Protein AF-A0A7S0J8R4-F1 (afdb_monomer_lite)

Organism: NCBI:txid127549

Structure (mmCIF, N/CA/C/O backbone):
data_AF-A0A7S0J8R4-F1
#
_entry.id   AF-A0A7S0J8R4-F1
#
loop_
_atom_site.group_PDB
_atom_site.id
_atom_site.type_symbol
_atom_site.label_atom_id
_atom_site.label_alt_id
_atom_site.label_comp_id
_atom_site.label_asym_id
_atom_site.label_entity_id
_atom_site.label_seq_id
_atom_site.pdbx_PDB_ins_code
_atom_site.Cartn_x
_atom_site.Cartn_y
_atom_site.Cartn_z
_atom_site.occupancy
_atom_site.B_iso_or_equiv
_atom_site.auth_seq_id
_atom_site.auth_comp_id
_atom_site.auth_asym_id
_atom_site.auth_atom_id
_atom_site.pdbx_PDB_model_num
ATOM 1 N N . MET A 1 1 ? -10.985 -15.097 18.153 1.00 49.97 1 MET A N 1
ATOM 2 C CA . MET A 1 1 ? -9.803 -14.900 19.026 1.00 49.97 1 MET A CA 1
ATOM 3 C C . MET A 1 1 ? -9.853 -13.504 19.632 1.00 49.97 1 MET A C 1
ATOM 5 O O . MET A 1 1 ? -9.985 -12.544 18.881 1.00 49.97 1 MET A O 1
ATOM 9 N N . LYS A 1 2 ? -9.754 -13.370 20.963 1.00 67.25 2 LYS A N 1
ATOM 10 C CA . LYS A 1 2 ? -9.482 -12.070 21.604 1.00 67.25 2 LYS A CA 1
ATOM 11 C C . LYS A 1 2 ? -8.027 -11.718 21.296 1.00 67.25 2 LYS A C 1
ATOM 13 O O . LYS A 1 2 ? -7.130 -12.328 21.859 1.00 67.25 2 LYS A O 1
ATOM 18 N N . GLY A 1 3 ? -7.797 -10.810 20.355 1.00 80.38 3 GLY A N 1
ATOM 19 C CA . GLY A 1 3 ? -6.459 -10.256 20.135 1.00 80.38 3 GLY A CA 1
ATOM 20 C C . GLY A 1 3 ? -6.367 -8.842 20.700 1.00 80.38 3 GLY A C 1
ATOM 21 O O . GLY A 1 3 ? -7.370 -8.290 21.150 1.00 80.38 3 GLY A O 1
ATOM 22 N N . TRP A 1 4 ? -5.187 -8.243 20.609 1.00 88.25 4 TRP A N 1
ATOM 23 C CA . TRP A 1 4 ? -4.953 -6.869 21.044 1.00 88.25 4 TRP A CA 1
ATOM 24 C C . TRP A 1 4 ? -5.761 -5.875 20.192 1.00 88.25 4 TRP A C 1
ATOM 26 O O . TRP A 1 4 ? -5.735 -6.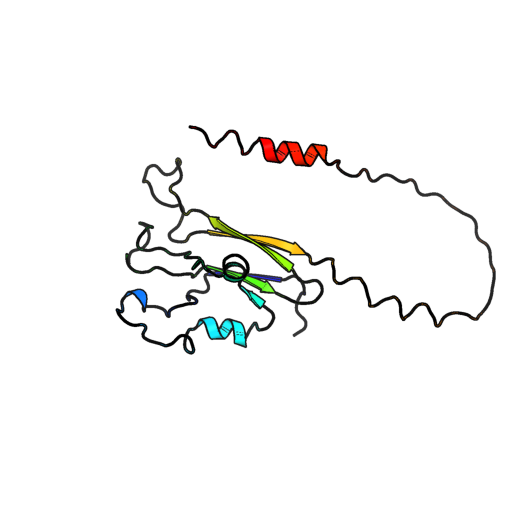001 18.964 1.00 88.25 4 TRP A O 1
ATOM 36 N N . PRO A 1 5 ? -6.483 -4.915 20.804 1.00 86.94 5 PRO A N 1
ATOM 37 C CA . PRO A 1 5 ? -7.265 -3.918 20.064 1.00 86.94 5 PRO A CA 1
ATOM 38 C C . PRO A 1 5 ? -6.365 -2.967 19.267 1.00 86.94 5 PRO A C 1
ATOM 40 O O . PRO A 1 5 ? -6.750 -2.482 18.212 1.00 86.94 5 PRO A O 1
ATOM 43 N N . ARG A 1 6 ? -5.136 -2.752 19.745 1.00 93.62 6 ARG A N 1
ATOM 44 C CA . ARG A 1 6 ? -4.113 -1.929 19.100 1.00 93.62 6 ARG A CA 1
ATOM 45 C C . ARG A 1 6 ? -3.051 -2.855 18.540 1.00 93.62 6 ARG A C 1
ATOM 47 O O . ARG A 1 6 ? -2.192 -3.330 19.278 1.00 93.62 6 ARG A O 1
ATOM 54 N N . ALA A 1 7 ? -3.173 -3.169 17.260 1.00 95.25 7 ALA A N 1
ATOM 55 C CA . ALA A 1 7 ? -2.256 -4.060 16.579 1.00 95.25 7 ALA A CA 1
ATOM 56 C C . ALA A 1 7 ? -2.005 -3.572 15.155 1.00 95.25 7 ALA A C 1
ATOM 58 O O . ALA A 1 7 ? -2.908 -3.061 14.487 1.00 95.25 7 ALA A O 1
ATOM 59 N N . LEU A 1 8 ? -0.765 -3.764 14.721 1.00 96.81 8 LEU A N 1
ATOM 60 C CA . LEU A 1 8 ? -0.296 -3.530 13.366 1.00 96.81 8 LEU A CA 1
ATOM 61 C C . LEU A 1 8 ? 0.304 -4.836 12.851 1.00 96.81 8 LEU A C 1
ATOM 63 O O . LEU A 1 8 ? 0.916 -5.586 13.613 1.00 96.81 8 LEU A O 1
ATOM 67 N N . LEU A 1 9 ? 0.123 -5.097 11.565 1.00 97.50 9 LEU A N 1
ATOM 68 C CA . LEU A 1 9 ? 0.776 -6.177 10.845 1.00 97.50 9 LEU A CA 1
ATOM 69 C C . LEU A 1 9 ? 1.431 -5.538 9.630 1.00 97.50 9 LEU A C 1
ATOM 71 O O . LEU A 1 9 ? 0.741 -4.975 8.785 1.00 97.50 9 LEU A O 1
ATOM 75 N N . CYS A 1 10 ? 2.752 -5.595 9.556 1.00 97.81 10 CYS A N 1
ATOM 76 C CA . CYS A 1 10 ? 3.502 -4.956 8.490 1.00 97.81 10 CYS A CA 1
ATOM 77 C C . CYS A 1 10 ? 4.641 -5.839 7.994 1.00 97.81 10 CYS A C 1
ATOM 79 O O . CYS A 1 10 ? 5.148 -6.690 8.725 1.00 97.81 10 CYS A O 1
ATOM 81 N N . GLY A 1 11 ? 5.023 -5.624 6.740 1.00 97.69 11 GLY A N 1
ATOM 82 C CA . GLY A 1 11 ? 6.108 -6.341 6.085 1.00 97.69 11 GLY A CA 1
ATOM 83 C C . GLY A 1 11 ? 5.825 -6.553 4.607 1.00 97.69 11 GLY A C 1
ATOM 84 O O . GLY A 1 11 ? 4.891 -5.969 4.057 1.00 97.69 11 GLY A O 1
ATOM 85 N N . ASP A 1 12 ? 6.630 -7.416 4.004 1.00 97.56 12 ASP A N 1
ATOM 86 C CA . ASP A 1 12 ? 6.485 -7.872 2.630 1.00 97.56 12 ASP A CA 1
ATOM 87 C C . ASP A 1 12 ? 5.529 -9.075 2.568 1.00 97.56 12 ASP A C 1
ATOM 89 O O . ASP A 1 12 ? 5.813 -10.161 3.079 1.00 97.56 12 ASP A O 1
ATOM 93 N N . PHE A 1 13 ? 4.375 -8.875 1.936 1.00 95.38 13 PHE A N 1
ATOM 94 C CA . PHE A 1 13 ? 3.353 -9.903 1.755 1.00 95.38 13 PHE A CA 1
ATOM 95 C C . PHE A 1 13 ? 3.583 -10.732 0.485 1.00 95.38 13 PHE A C 1
ATOM 97 O O . PHE A 1 13 ? 2.939 -11.764 0.319 1.00 95.38 13 PHE A O 1
ATOM 104 N N . ASN A 1 14 ? 4.492 -10.311 -0.402 1.00 94.69 14 ASN A N 1
ATOM 105 C CA . ASN A 1 14 ? 4.826 -10.947 -1.679 1.00 94.69 14 ASN A CA 1
ATOM 106 C C . ASN A 1 14 ? 3.659 -11.070 -2.681 1.00 94.69 14 ASN A C 1
ATOM 108 O O . ASN A 1 14 ? 3.768 -11.779 -3.680 1.00 94.69 14 ASN A O 1
ATOM 112 N N . PHE A 1 15 ? 2.555 -10.342 -2.470 1.00 92.25 15 PHE A N 1
ATOM 113 C CA . PHE A 1 15 ? 1.449 -10.255 -3.427 1.00 92.25 15 PHE A CA 1
ATOM 114 C C . PHE A 1 15 ? 0.882 -8.838 -3.562 1.00 92.25 15 PHE A C 1
ATOM 116 O O . PHE A 1 15 ? 0.770 -8.079 -2.596 1.00 92.25 15 PHE A O 1
ATOM 123 N N . ASP A 1 16 ? 0.472 -8.498 -4.783 1.00 91.44 16 ASP A N 1
ATOM 124 C CA . ASP A 1 16 ? -0.116 -7.207 -5.149 1.00 91.44 16 ASP A CA 1
ATOM 125 C C . ASP A 1 16 ? -1.650 -7.244 -5.014 1.00 91.44 16 ASP A C 1
ATOM 127 O O . ASP A 1 16 ? -2.285 -8.298 -4.931 1.00 91.44 16 ASP A O 1
ATOM 131 N N . ASP A 1 17 ? -2.271 -6.074 -4.887 1.00 86.94 17 ASP A N 1
ATOM 132 C CA . ASP A 1 17 ? -3.716 -5.945 -4.709 1.00 86.94 17 ASP A CA 1
ATOM 133 C C . ASP A 1 17 ? -4.518 -5.925 -6.008 1.00 86.94 17 ASP A C 1
ATOM 135 O O . ASP A 1 17 ? -5.741 -6.058 -5.965 1.00 86.94 17 ASP A O 1
ATOM 139 N N . ARG A 1 18 ? -3.839 -5.787 -7.145 1.00 87.00 18 ARG A N 1
ATOM 140 C CA . ARG A 1 18 ? -4.416 -5.661 -8.484 1.00 87.00 18 ARG A CA 1
ATOM 141 C C . ARG A 1 18 ? -3.969 -6.769 -9.434 1.00 87.00 18 ARG A C 1
ATOM 143 O O . ARG A 1 18 ? -4.575 -6.906 -10.494 1.00 87.00 18 ARG A O 1
ATOM 150 N N . LYS A 1 19 ? -2.936 -7.547 -9.096 1.00 88.88 19 LYS A N 1
ATOM 151 C CA . LYS A 1 19 ? -2.417 -8.635 -9.943 1.00 88.88 19 LYS A CA 1
ATOM 152 C C . LYS A 1 19 ? -1.720 -9.740 -9.152 1.00 88.88 19 LYS A C 1
ATOM 154 O O . LYS A 1 19 ? -1.274 -9.522 -8.031 1.00 88.88 19 LYS A O 1
ATOM 159 N N . THR A 1 20 ? -1.627 -10.924 -9.752 1.00 89.31 20 THR A N 1
ATOM 160 C CA . THR A 1 20 ? -0.905 -12.067 -9.176 1.00 89.31 20 THR A CA 1
ATOM 161 C C . THR A 1 20 ? 0.563 -12.078 -9.581 1.00 89.31 20 THR A C 1
ATOM 163 O O . THR A 1 20 ? 0.979 -11.392 -10.522 1.00 89.31 20 THR A O 1
ATOM 166 N N . TRP A 1 21 ? 1.367 -12.868 -8.872 1.00 88.06 21 TRP A N 1
ATOM 167 C CA . TRP A 1 21 ? 2.771 -13.048 -9.214 1.00 88.06 21 TRP A CA 1
ATOM 168 C C . TRP A 1 21 ? 2.953 -13.495 -10.679 1.00 88.06 21 TRP A C 1
ATOM 170 O O . TRP A 1 21 ? 2.282 -14.402 -11.177 1.00 88.06 21 TRP A O 1
ATOM 180 N N . GLY A 1 22 ? 3.864 -12.833 -11.392 1.00 89.69 22 GLY A N 1
ATOM 181 C CA . GLY A 1 22 ? 4.170 -13.062 -12.803 1.00 89.69 22 GLY A CA 1
ATOM 182 C C . GLY A 1 22 ? 3.237 -12.369 -13.806 1.00 89.69 22 GLY A C 1
ATOM 183 O O . GLY A 1 22 ? 3.560 -12.345 -14.998 1.00 89.69 22 GLY A O 1
ATOM 184 N N . ASP A 1 23 ? 2.121 -11.765 -13.380 1.00 91.38 23 ASP A N 1
ATOM 185 C CA . ASP A 1 23 ? 1.184 -11.090 -14.298 1.00 91.38 23 ASP A CA 1
ATOM 186 C C . ASP A 1 23 ? 1.801 -9.876 -15.001 1.00 91.38 23 ASP A C 1
ATOM 188 O O . ASP A 1 23 ? 1.370 -9.516 -16.093 1.00 91.38 23 ASP A O 1
ATOM 192 N N . TRP A 1 24 ? 2.859 -9.280 -14.445 1.00 91.69 24 TRP A N 1
ATOM 193 C CA . TRP A 1 24 ? 3.590 -8.189 -15.097 1.00 91.69 24 TRP A CA 1
ATOM 194 C C . TRP A 1 24 ? 4.239 -8.583 -16.432 1.00 91.69 24 TRP A C 1
ATOM 196 O O . TRP A 1 24 ? 4.554 -7.714 -17.242 1.00 91.69 24 TRP A O 1
ATOM 206 N N . ARG A 1 25 ? 4.415 -9.884 -16.694 1.00 92.62 25 ARG A N 1
ATOM 207 C CA . ARG A 1 25 ? 4.928 -10.401 -17.974 1.00 92.62 25 ARG A CA 1
ATOM 208 C C . ARG A 1 25 ? 3.835 -10.628 -19.013 1.00 92.62 25 ARG A C 1
ATOM 210 O O . ARG A 1 25 ? 4.137 -10.997 -20.148 1.00 92.62 25 ARG A O 1
ATOM 217 N N . ARG A 1 26 ? 2.565 -10.472 -18.638 1.00 90.38 26 ARG A N 1
ATOM 218 C CA . ARG A 1 26 ? 1.415 -10.799 -19.481 1.00 90.38 26 ARG A CA 1
ATOM 219 C C . ARG A 1 26 ? 0.748 -9.524 -19.983 1.00 90.38 26 ARG A C 1
ATOM 221 O O . ARG A 1 26 ? 0.658 -8.528 -19.278 1.00 90.38 26 ARG A O 1
ATOM 228 N N . ARG A 1 27 ? 0.219 -9.577 -21.209 1.00 85.88 27 ARG A N 1
ATOM 229 C CA . ARG A 1 27 ? -0.638 -8.502 -21.746 1.00 85.88 27 ARG A CA 1
ATOM 230 C C . ARG A 1 27 ? -2.010 -8.461 -21.074 1.00 85.88 27 ARG A C 1
ATOM 232 O O . ARG A 1 27 ? -2.629 -7.406 -21.009 1.00 85.88 27 ARG A O 1
ATOM 239 N N . THR A 1 28 ? -2.475 -9.611 -20.598 1.00 84.06 28 THR A N 1
ATOM 240 C CA . THR A 1 28 ? -3.764 -9.783 -19.928 1.00 84.06 28 THR A CA 1
ATOM 241 C C . THR A 1 28 ? -3.522 -10.541 -18.623 1.00 84.06 28 THR A C 1
ATOM 243 O O . THR A 1 28 ? -2.776 -11.527 -18.658 1.00 84.06 28 THR A O 1
ATOM 246 N N . PRO A 1 29 ? -4.114 -10.110 -17.493 1.00 83.44 29 PRO A N 1
ATOM 247 C CA . PRO A 1 29 ? -3.983 -10.816 -16.221 1.00 83.44 29 PRO A CA 1
ATOM 248 C C . PRO A 1 29 ? -4.372 -12.289 -16.356 1.00 83.44 29 PRO A C 1
ATOM 250 O O . PRO A 1 29 ? -5.334 -12.623 -17.049 1.00 83.44 29 PRO A O 1
ATOM 253 N N . ALA A 1 30 ? -3.635 -13.178 -15.692 1.00 82.94 30 ALA A N 1
ATOM 254 C CA . ALA A 1 30 ? -3.950 -14.603 -15.671 1.00 82.94 30 ALA A CA 1
ATOM 255 C C . ALA A 1 30 ? -5.268 -14.902 -14.947 1.00 82.94 30 ALA A C 1
ATOM 257 O O . ALA A 1 30 ? -5.891 -15.934 -15.195 1.00 82.94 30 ALA A O 1
ATOM 258 N N . ARG A 1 31 ? -5.643 -14.030 -14.008 1.00 83.50 31 ARG A N 1
ATOM 259 C CA . ARG A 1 31 ? -6.762 -14.197 -13.085 1.00 83.50 31 ARG A CA 1
ATOM 260 C C . ARG A 1 31 ? -7.536 -12.891 -12.952 1.00 83.50 31 ARG A C 1
ATOM 262 O O . ARG A 1 31 ? -6.948 -11.813 -13.027 1.00 83.50 31 ARG A O 1
ATOM 269 N N . GLY A 1 32 ? -8.847 -13.000 -12.750 1.00 82.94 32 GLY A N 1
ATOM 270 C CA . GLY A 1 32 ? -9.686 -11.856 -12.413 1.00 82.94 32 GLY A CA 1
ATOM 271 C C . GLY A 1 32 ? -9.456 -11.369 -10.973 1.00 82.94 32 GLY A C 1
ATOM 272 O O . GLY A 1 32 ? -8.832 -12.076 -10.170 1.00 82.94 32 GLY A O 1
ATOM 273 N N . PRO A 1 33 ? -9.958 -10.170 -10.619 1.00 78.25 33 PRO A N 1
ATOM 274 C CA . PRO A 1 33 ? -9.816 -9.577 -9.285 1.00 78.25 33 PRO A CA 1
ATOM 275 C C . PRO A 1 33 ? -10.278 -10.483 -8.130 1.00 78.25 33 PRO A C 1
ATOM 277 O O . PRO A 1 33 ? -9.737 -10.433 -7.026 1.00 78.25 33 PRO A O 1
ATOM 280 N N . GLU A 1 34 ? -11.274 -11.331 -8.378 1.00 80.31 34 GLU A N 1
ATOM 281 C CA . GLU A 1 34 ? -11.850 -12.289 -7.431 1.00 80.31 34 GLU A CA 1
ATOM 282 C C . GLU A 1 34 ? -10.916 -13.450 -7.057 1.00 80.31 34 GLU A C 1
ATOM 284 O O . GLU A 1 34 ? -11.137 -14.117 -6.042 1.00 80.31 34 GLU A O 1
ATOM 289 N N . ALA A 1 35 ? -9.878 -13.678 -7.863 1.00 83.31 35 ALA A N 1
ATOM 290 C CA . ALA A 1 35 ? -8.915 -14.766 -7.725 1.00 83.31 35 ALA A CA 1
ATOM 291 C C . ALA A 1 35 ? -7.496 -14.275 -7.368 1.00 83.31 35 ALA A C 1
ATOM 293 O O . ALA A 1 35 ? -6.533 -15.046 -7.445 1.00 83.31 35 ALA A O 1
ATOM 294 N N . LEU A 1 36 ? -7.367 -13.002 -6.974 1.00 87.12 36 LEU A N 1
ATOM 295 C CA . LEU A 1 36 ? -6.127 -12.435 -6.448 1.00 87.12 36 LEU A CA 1
ATOM 296 C C . LEU A 1 36 ? -5.841 -12.958 -5.035 1.00 87.12 36 LEU A C 1
ATOM 298 O O . LEU A 1 36 ? -6.744 -13.069 -4.203 1.00 87.12 36 LEU A O 1
ATOM 302 N N . GLU A 1 37 ? -4.563 -13.206 -4.743 1.00 84.00 37 GLU A N 1
ATOM 303 C CA . GLU A 1 37 ? -4.068 -13.707 -3.445 1.00 84.00 37 GLU A CA 1
ATOM 304 C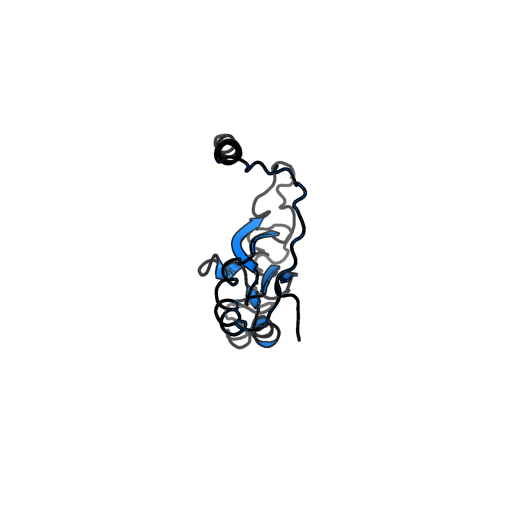 C . GLU A 1 37 ? -4.498 -12.809 -2.283 1.00 84.00 37 GLU A C 1
ATOM 306 O O . GLU A 1 37 ? -4.823 -13.284 -1.199 1.00 84.00 37 GLU A O 1
ATOM 311 N N . ASN A 1 38 ? -4.645 -11.515 -2.558 1.00 85.50 38 ASN A N 1
ATOM 312 C CA . ASN A 1 38 ? -5.081 -10.489 -1.624 1.00 85.50 38 ASN A CA 1
ATOM 313 C C . ASN A 1 38 ? -6.461 -10.754 -0.980 1.00 85.50 38 ASN A C 1
ATOM 315 O O . ASN A 1 38 ? -6.803 -10.177 0.054 1.00 85.50 38 ASN A O 1
ATOM 319 N N . ARG A 1 39 ? -7.271 -11.644 -1.566 1.00 86.94 39 ARG A N 1
ATOM 320 C CA . ARG A 1 39 ? -8.523 -12.124 -0.970 1.00 86.94 39 ARG A CA 1
ATOM 321 C C . ARG A 1 39 ? -8.303 -12.783 0.396 1.00 86.94 39 ARG A C 1
ATOM 323 O O . ARG A 1 39 ? -9.134 -12.580 1.280 1.00 86.94 39 ARG A O 1
ATOM 330 N N . VAL A 1 40 ? -7.174 -13.470 0.598 1.00 90.06 40 VAL A N 1
ATOM 331 C CA . VAL A 1 40 ? -6.846 -14.143 1.866 1.00 90.06 40 VAL A CA 1
ATOM 332 C C . VAL A 1 40 ? -6.829 -13.172 3.045 1.00 90.06 40 VAL A C 1
ATOM 334 O O . VAL A 1 40 ? -7.238 -13.537 4.142 1.00 90.06 40 VAL A O 1
ATOM 337 N N . LEU A 1 41 ? -6.433 -11.913 2.823 1.00 92.75 41 LEU A N 1
ATOM 338 C CA . LEU A 1 41 ? -6.413 -10.904 3.880 1.00 92.75 41 LEU A CA 1
ATOM 339 C C . LEU A 1 41 ? -7.821 -10.599 4.381 1.00 92.75 41 LEU A C 1
ATOM 341 O O . LEU A 1 41 ? -8.041 -10.554 5.582 1.00 92.75 41 LEU A O 1
ATOM 345 N N . ARG A 1 42 ? -8.797 -10.466 3.480 1.00 90.31 42 ARG A N 1
ATOM 346 C CA . ARG A 1 42 ? -10.194 -10.228 3.875 1.00 90.31 42 ARG A CA 1
ATOM 347 C C . ARG A 1 42 ? -10.813 -11.434 4.580 1.00 90.31 42 ARG A C 1
ATOM 349 O O . ARG A 1 42 ? -11.660 -11.254 5.446 1.00 90.31 42 ARG A O 1
ATOM 356 N N . GLU A 1 43 ? -10.404 -12.646 4.212 1.00 92.44 43 GLU A N 1
ATOM 357 C CA . GLU A 1 43 ? -10.936 -13.883 4.795 1.00 92.44 43 GLU A CA 1
ATOM 358 C C . GLU A 1 43 ? -10.330 -14.195 6.170 1.00 92.44 43 GLU A C 1
ATOM 360 O O . GLU A 1 43 ? -11.050 -14.565 7.095 1.00 92.44 43 GLU A O 1
ATOM 365 N N . VAL A 1 44 ? -9.013 -14.033 6.321 1.00 94.00 44 VAL A N 1
ATOM 366 C CA . VAL A 1 44 ? -8.273 -14.387 7.544 1.00 94.00 44 VAL A CA 1
ATOM 367 C C . VAL A 1 44 ? -8.208 -13.221 8.532 1.00 94.00 44 VAL A C 1
ATOM 369 O O . VAL A 1 44 ? -8.177 -13.437 9.745 1.00 94.00 44 VAL A O 1
ATOM 372 N N . LEU A 1 45 ? -8.204 -11.985 8.031 1.00 94.62 45 LEU A N 1
ATOM 373 C CA . LEU A 1 45 ? -8.058 -10.751 8.803 1.00 94.62 45 LEU A CA 1
ATOM 374 C C . LEU A 1 45 ? -9.229 -9.779 8.529 1.00 94.62 45 LEU A C 1
ATOM 376 O O . LEU A 1 45 ? -8.994 -8.638 8.137 1.00 94.62 45 LEU A O 1
ATOM 380 N N . PRO A 1 46 ? -10.496 -10.184 8.751 1.00 93.94 46 PRO A N 1
ATOM 381 C CA . PRO A 1 46 ? -11.664 -9.363 8.404 1.00 93.94 46 PRO A CA 1
ATOM 382 C C . PRO A 1 46 ? -11.743 -8.042 9.184 1.00 93.94 46 PRO A C 1
ATOM 384 O O . PRO A 1 46 ? -12.296 -7.067 8.685 1.00 93.94 46 PRO A O 1
ATOM 387 N N . ASP A 1 47 ? -11.151 -7.994 10.381 1.00 94.62 47 ASP A N 1
ATOM 388 C CA . ASP A 1 47 ? -11.103 -6.799 11.233 1.00 94.62 47 ASP A CA 1
ATOM 389 C C . ASP A 1 47 ? -9.870 -5.919 10.954 1.00 94.62 47 ASP A C 1
ATOM 391 O O . ASP A 1 47 ? -9.466 -5.131 11.810 1.00 94.62 47 ASP A O 1
ATOM 395 N N . TRP A 1 48 ? -9.202 -6.095 9.812 1.00 95.81 48 TRP A N 1
ATOM 396 C CA . TRP A 1 48 ? -7.989 -5.361 9.461 1.00 95.81 48 TRP A CA 1
ATOM 397 C C . TRP A 1 48 ? -8.178 -4.571 8.173 1.00 95.81 48 TRP A C 1
ATOM 399 O O . TRP A 1 48 ? -8.734 -5.059 7.191 1.00 95.81 48 TRP A O 1
ATOM 409 N N . VAL A 1 49 ? -7.657 -3.350 8.168 1.00 95.75 49 VAL A N 1
ATOM 410 C CA . VAL A 1 49 ? -7.688 -2.438 7.026 1.00 95.75 49 VAL A CA 1
ATOM 411 C C . VAL A 1 49 ? -6.268 -2.183 6.543 1.00 95.75 49 VAL A C 1
ATOM 413 O O . VAL A 1 49 ? -5.355 -1.966 7.334 1.00 95.75 49 VAL A O 1
ATOM 416 N N . ASP A 1 50 ? -6.079 -2.218 5.229 1.00 97.19 50 ASP A N 1
ATOM 417 C CA . ASP A 1 50 ? -4.818 -1.852 4.586 1.00 97.19 50 ASP A CA 1
ATOM 418 C C . ASP A 1 50 ? -4.654 -0.323 4.617 1.00 97.19 50 ASP A C 1
ATOM 420 O O . ASP A 1 50 ? -5.486 0.411 4.076 1.00 97.19 50 ASP A O 1
ATOM 424 N N . ALA A 1 51 ? -3.593 0.158 5.268 1.00 97.81 51 ALA A N 1
ATOM 425 C CA . ALA A 1 51 ? -3.369 1.579 5.521 1.00 97.81 51 ALA A CA 1
ATOM 426 C C . ALA A 1 51 ? -3.218 2.396 4.231 1.00 97.81 51 ALA A C 1
ATOM 428 O O . ALA A 1 51 ? -3.648 3.548 4.170 1.00 97.81 51 ALA A O 1
ATOM 429 N N . TRP A 1 52 ? -2.614 1.819 3.187 1.00 98.00 52 TRP A N 1
ATOM 430 C CA . TRP A 1 52 ? -2.349 2.564 1.959 1.00 98.00 52 TRP A CA 1
ATOM 431 C C . TRP A 1 52 ? -3.632 2.979 1.224 1.00 98.00 52 TRP A C 1
ATOM 433 O O . TRP A 1 52 ? -3.834 4.182 1.054 1.00 98.00 52 TRP A O 1
ATOM 443 N N . PRO A 1 53 ? -4.525 2.059 0.803 1.00 96.56 53 PRO A N 1
ATOM 444 C CA . PRO A 1 53 ? -5.768 2.439 0.134 1.00 96.56 53 PRO A CA 1
ATOM 445 C C . PRO A 1 53 ? -6.744 3.188 1.053 1.00 96.56 53 PRO A C 1
ATOM 447 O O . PRO A 1 53 ? -7.598 3.910 0.541 1.00 96.56 53 PRO A O 1
ATOM 450 N N . ALA A 1 54 ? -6.614 3.064 2.381 1.00 96.31 54 ALA A N 1
ATOM 451 C CA . ALA A 1 54 ? -7.390 3.865 3.327 1.00 96.31 54 ALA A CA 1
ATOM 452 C C . ALA A 1 54 ? -7.050 5.365 3.243 1.00 96.31 54 ALA A C 1
ATOM 454 O O . ALA A 1 54 ? -7.946 6.198 3.349 1.00 96.31 54 ALA A O 1
ATOM 455 N N . ILE A 1 55 ? -5.778 5.711 3.006 1.00 98.25 55 ILE A N 1
ATOM 456 C CA . ILE A 1 55 ? -5.325 7.104 2.848 1.00 98.25 55 ILE A CA 1
ATOM 457 C C . ILE A 1 55 ? -5.333 7.549 1.377 1.00 98.25 55 ILE A C 1
ATOM 459 O O . ILE A 1 55 ? -5.687 8.686 1.070 1.00 98.25 55 ILE A O 1
ATOM 463 N N . HIS A 1 56 ? -4.959 6.667 0.446 1.00 97.44 56 HIS A N 1
ATOM 464 C CA . HIS A 1 56 ? -4.775 6.977 -0.975 1.00 97.44 56 HIS A CA 1
ATOM 465 C C . HIS A 1 56 ? -5.598 6.055 -1.880 1.00 97.44 56 HIS A C 1
ATOM 467 O O . HIS A 1 56 ? -5.045 5.274 -2.653 1.00 97.44 56 HIS A O 1
ATOM 473 N N . SER A 1 57 ? -6.924 6.178 -1.841 1.00 95.44 57 SER A N 1
ATOM 474 C CA . SER A 1 57 ? -7.851 5.310 -2.592 1.00 95.44 57 SER A CA 1
ATOM 475 C C . SER A 1 57 ? -7.611 5.246 -4.110 1.00 95.44 57 SER A C 1
ATOM 477 O O . SER A 1 57 ? -7.978 4.264 -4.751 1.00 95.44 57 SER A O 1
ATOM 479 N N . SER A 1 58 ? -6.983 6.270 -4.696 1.00 94.94 58 SER A N 1
ATOM 480 C CA . SER A 1 58 ? -6.682 6.353 -6.131 1.00 94.94 58 SER A CA 1
ATOM 481 C C . SER A 1 58 ? -5.228 6.047 -6.496 1.00 94.94 58 SER A C 1
ATOM 483 O O . SER A 1 58 ? -4.909 5.968 -7.685 1.00 94.94 58 SER A O 1
ATOM 485 N N . LYS A 1 59 ? -4.325 5.887 -5.517 1.00 96.56 59 LYS A N 1
ATOM 486 C CA . LYS A 1 59 ? -2.901 5.651 -5.788 1.00 96.56 59 LYS A CA 1
ATOM 487 C C . LYS A 1 59 ? -2.539 4.195 -5.529 1.00 96.56 59 LYS A C 1
ATOM 489 O O . LYS A 1 59 ? -2.877 3.662 -4.479 1.00 96.56 59 LYS A O 1
ATOM 494 N N . PRO A 1 60 ? -1.751 3.576 -6.416 1.00 95.38 60 PRO A N 1
ATOM 495 C CA . PRO A 1 60 ? -1.477 2.149 -6.346 1.00 95.38 60 PRO A CA 1
ATOM 496 C C . PRO A 1 60 ? -0.534 1.724 -5.223 1.00 95.38 60 PRO A C 1
ATOM 498 O O . PRO A 1 60 ? -0.496 0.542 -4.930 1.00 95.38 60 PRO A O 1
ATOM 501 N N . GLY A 1 61 ? 0.256 2.641 -4.651 1.00 97.12 61 GLY A N 1
ATOM 502 C CA . GLY A 1 61 ? 1.184 2.323 -3.560 1.00 97.12 61 GLY A CA 1
ATOM 503 C C . GLY A 1 61 ? 2.285 1.348 -3.937 1.00 97.12 61 GLY A C 1
ATOM 504 O O . GLY A 1 61 ? 2.586 0.462 -3.157 1.00 97.12 61 GLY A O 1
ATOM 505 N N . ILE A 1 62 ? 2.854 1.484 -5.136 1.00 97.94 62 ILE A N 1
ATOM 506 C CA . ILE A 1 62 ? 3.939 0.615 -5.601 1.00 97.94 62 ILE A CA 1
ATOM 507 C C . ILE A 1 62 ? 5.109 0.685 -4.621 1.00 97.94 62 ILE A C 1
ATOM 509 O O . ILE A 1 62 ? 5.622 1.774 -4.375 1.00 97.94 62 ILE A O 1
ATOM 513 N N . THR A 1 63 ? 5.532 -0.464 -4.100 1.00 98.31 63 THR A N 1
ATOM 514 C CA . THR A 1 63 ? 6.713 -0.587 -3.230 1.00 98.31 63 THR A CA 1
ATOM 515 C C . THR A 1 63 ? 7.863 -1.292 -3.936 1.00 98.31 63 THR A C 1
ATOM 517 O O . THR A 1 63 ? 8.985 -1.254 -3.459 1.00 98.31 63 THR A O 1
ATOM 520 N N . PHE A 1 64 ? 7.619 -1.871 -5.108 1.00 98.19 64 PHE A N 1
ATOM 521 C CA . PHE A 1 64 ? 8.621 -2.541 -5.920 1.00 98.19 64 PHE A CA 1
ATOM 522 C C . PHE A 1 64 ? 8.438 -2.110 -7.373 1.00 98.19 64 PHE A C 1
ATOM 524 O O . PHE A 1 64 ? 7.462 -2.497 -8.010 1.00 98.19 64 PHE A O 1
ATOM 531 N N . ASP A 1 65 ? 9.320 -1.255 -7.891 1.00 97.81 65 ASP A N 1
ATOM 532 C CA . ASP A 1 65 ? 9.190 -0.682 -9.237 1.00 97.81 65 ASP A CA 1
ATOM 533 C C . ASP A 1 65 ? 10.394 -1.033 -10.107 1.00 97.81 65 ASP A C 1
ATOM 535 O O . ASP A 1 65 ? 11.420 -0.345 -10.129 1.00 97.81 65 ASP A O 1
ATOM 539 N N . GLY A 1 66 ? 10.242 -2.111 -10.866 1.00 97.56 66 GLY A N 1
ATOM 540 C CA . GLY A 1 66 ? 11.224 -2.591 -11.815 1.00 97.56 66 GLY A CA 1
ATOM 541 C C . GLY A 1 66 ? 11.536 -1.593 -12.917 1.00 97.56 66 GLY A C 1
ATOM 542 O O . GLY A 1 66 ? 12.633 -1.645 -13.450 1.00 97.56 66 GLY A O 1
ATOM 543 N N . ALA A 1 67 ? 10.663 -0.644 -13.253 1.00 97.12 67 ALA A N 1
ATOM 544 C CA . ALA A 1 67 ? 10.976 0.366 -14.259 1.00 97.12 67 ALA A CA 1
ATOM 545 C C . ALA A 1 67 ? 11.924 1.432 -13.694 1.00 97.12 67 ALA A C 1
ATOM 547 O O . ALA A 1 67 ? 12.886 1.818 -14.368 1.00 97.12 67 ALA A O 1
ATOM 548 N N . ALA A 1 68 ? 11.717 1.847 -12.444 1.00 96.06 68 ALA A N 1
ATOM 549 C CA . ALA A 1 68 ? 12.474 2.918 -11.798 1.00 96.06 68 ALA A CA 1
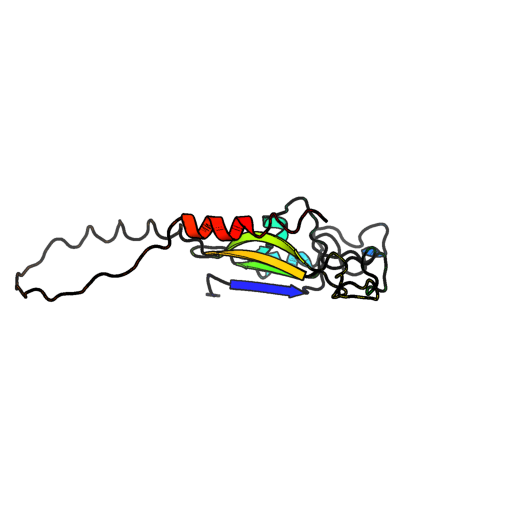ATOM 550 C C . ALA A 1 68 ? 13.739 2.443 -11.055 1.00 96.06 68 ALA A C 1
ATOM 552 O O . ALA A 1 68 ? 14.746 3.152 -11.031 1.00 96.06 68 ALA A O 1
ATOM 553 N N . ASN A 1 69 ? 13.739 1.240 -10.475 1.00 96.88 69 ASN A N 1
ATOM 554 C CA . ASN A 1 69 ? 14.779 0.803 -9.544 1.00 96.88 69 ASN A CA 1
ATOM 555 C C . ASN A 1 69 ? 15.784 -0.163 -10.175 1.00 96.88 69 ASN A C 1
ATOM 557 O O . ASN A 1 69 ? 15.426 -1.262 -10.584 1.00 96.88 69 ASN A O 1
ATOM 561 N N . ARG A 1 70 ? 17.061 0.229 -10.263 1.00 95.69 70 ARG A N 1
ATOM 562 C CA . ARG A 1 70 ? 18.128 -0.540 -10.942 1.00 95.69 70 ARG A CA 1
ATOM 563 C C . ARG A 1 70 ? 18.525 -1.842 -10.243 1.00 95.69 70 ARG A C 1
ATOM 565 O O . ARG A 1 70 ? 19.165 -2.670 -10.881 1.00 95.69 70 ARG A O 1
ATOM 572 N N . HIS A 1 71 ? 18.132 -2.036 -8.986 1.00 96.50 71 HIS A N 1
ATOM 573 C CA . HIS A 1 71 ? 18.356 -3.298 -8.271 1.00 96.50 71 HIS A CA 1
ATOM 574 C C . HIS A 1 71 ? 17.467 -4.433 -8.788 1.00 96.50 71 HIS A C 1
ATOM 576 O O . HIS A 1 71 ? 17.815 -5.605 -8.676 1.00 96.50 71 HIS A O 1
ATOM 582 N N . ILE A 1 72 ? 16.335 -4.088 -9.405 1.00 97.44 72 ILE A N 1
ATOM 583 C CA . ILE A 1 72 ? 15.350 -5.053 -9.879 1.00 97.44 72 ILE A CA 1
ATOM 584 C C . ILE A 1 72 ? 15.723 -5.536 -11.280 1.00 97.44 72 ILE A C 1
ATOM 586 O O . ILE A 1 72 ? 15.868 -4.752 -12.229 1.00 97.44 72 ILE A O 1
ATOM 590 N N . ARG A 1 73 ? 15.838 -6.860 -11.408 1.00 97.19 73 ARG A N 1
ATOM 591 C CA . ARG A 1 73 ? 16.205 -7.530 -12.660 1.00 97.19 73 ARG A CA 1
ATOM 592 C C . ARG A 1 73 ? 15.127 -7.394 -13.735 1.00 97.19 73 ARG A C 1
ATOM 594 O O . ARG A 1 73 ? 15.456 -7.139 -14.892 1.00 97.19 73 ARG A O 1
ATOM 601 N N . ASP A 1 74 ? 13.864 -7.614 -13.383 1.00 97.19 74 ASP A N 1
ATOM 602 C CA . ASP A 1 74 ? 12.749 -7.550 -14.328 1.00 97.19 74 ASP A CA 1
ATOM 603 C C . ASP A 1 74 ? 12.193 -6.125 -14.398 1.00 97.19 74 ASP A C 1
ATOM 605 O O . ASP A 1 74 ? 11.560 -5.638 -13.467 1.00 97.19 74 ASP A O 1
ATOM 609 N N . ARG A 1 75 ? 12.425 -5.441 -15.523 1.00 97.19 75 ARG A N 1
ATOM 610 C CA . ARG A 1 75 ? 12.055 -4.025 -15.670 1.00 97.19 75 ARG A CA 1
ATOM 611 C C . ARG A 1 75 ? 10.549 -3.780 -15.768 1.00 97.19 75 ARG A C 1
ATOM 613 O O . ARG A 1 75 ? 10.123 -2.629 -15.749 1.00 97.19 75 ARG A O 1
ATOM 620 N N . HIS A 1 76 ? 9.751 -4.835 -15.900 1.00 96.56 76 HIS A N 1
ATOM 621 C CA . HIS A 1 76 ? 8.295 -4.744 -15.973 1.00 96.56 76 HIS A CA 1
ATOM 622 C C . HIS A 1 76 ? 7.616 -5.089 -14.644 1.00 96.56 76 HIS A C 1
ATOM 624 O O . HIS A 1 76 ? 6.415 -4.856 -14.498 1.00 96.56 76 HIS A O 1
ATOM 630 N N . GLU A 1 77 ? 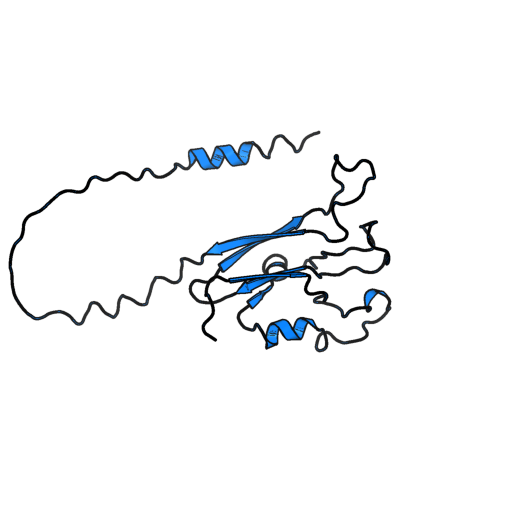8.359 -5.620 -13.670 1.00 96.62 77 GLU A N 1
ATOM 631 C CA . GLU A 1 77 ? 7.826 -6.004 -12.367 1.00 96.62 77 GLU A CA 1
ATOM 632 C C . GLU A 1 77 ? 7.531 -4.769 -11.512 1.00 96.62 77 GLU A C 1
ATOM 634 O O . GLU A 1 77 ? 8.425 -4.162 -10.938 1.00 96.62 77 GLU A O 1
ATOM 639 N N . ILE A 1 78 ? 6.259 -4.375 -11.460 1.00 96.31 78 ILE A N 1
ATOM 640 C CA . ILE A 1 78 ? 5.787 -3.198 -10.717 1.00 96.31 78 ILE A CA 1
ATOM 641 C C . ILE A 1 78 ? 4.718 -3.654 -9.725 1.00 96.31 78 ILE A C 1
ATOM 643 O O . ILE A 1 78 ? 3.594 -3.914 -10.151 1.00 96.31 78 ILE A O 1
ATOM 647 N N . MET A 1 79 ? 5.037 -3.775 -8.441 1.00 96.81 79 MET A N 1
ATOM 648 C CA . MET A 1 79 ? 4.214 -4.469 -7.444 1.00 96.81 79 MET A CA 1
ATOM 649 C C . MET A 1 79 ? 4.083 -3.672 -6.137 1.00 96.81 79 MET A C 1
ATOM 651 O O . MET A 1 79 ? 4.949 -2.871 -5.779 1.00 96.81 79 MET A O 1
ATOM 655 N N . ARG A 1 80 ? 2.989 -3.905 -5.408 1.00 97.12 80 ARG A N 1
ATOM 656 C CA . ARG A 1 80 ? 2.798 -3.492 -4.010 1.00 97.12 80 ARG A CA 1
ATOM 657 C C . ARG A 1 80 ? 2.934 -4.691 -3.078 1.00 97.12 80 ARG A C 1
ATOM 659 O O . ARG A 1 80 ? 1.941 -5.291 -2.662 1.00 97.12 80 ARG A O 1
ATOM 666 N N . TYR A 1 81 ? 4.179 -5.039 -2.794 1.00 97.25 81 TYR A N 1
ATOM 667 C CA . TYR A 1 81 ? 4.541 -6.160 -1.936 1.00 97.25 81 TYR A CA 1
ATOM 668 C C . TYR A 1 81 ? 4.436 -5.798 -0.453 1.00 97.25 81 TYR A C 1
ATOM 670 O O . TYR A 1 81 ? 3.833 -6.535 0.329 1.00 97.25 81 TYR A O 1
ATOM 678 N N . ASP A 1 82 ? 4.934 -4.621 -0.082 1.00 98.12 82 ASP A N 1
ATOM 679 C CA . ASP A 1 82 ? 4.988 -4.168 1.303 1.00 98.12 82 ASP A CA 1
ATOM 680 C C . ASP A 1 82 ? 3.678 -3.509 1.721 1.00 98.12 82 ASP A C 1
ATOM 682 O O . ASP A 1 82 ? 3.101 -2.679 1.007 1.00 98.12 82 ASP A O 1
ATOM 686 N N . ARG A 1 83 ? 3.190 -3.876 2.905 1.00 98.00 83 ARG A N 1
ATOM 687 C CA . ARG A 1 83 ? 1.914 -3.385 3.433 1.00 98.00 83 ARG A CA 1
ATOM 688 C C . ARG A 1 83 ? 1.999 -3.108 4.917 1.00 98.00 83 ARG A C 1
ATOM 690 O O . ARG A 1 83 ? 2.808 -3.691 5.636 1.00 98.00 83 ARG A O 1
ATOM 697 N N . VAL A 1 84 ? 1.095 -2.250 5.370 1.00 98.00 84 VAL A N 1
ATOM 698 C CA . VAL A 1 84 ? 0.794 -2.040 6.784 1.00 98.00 84 VAL A CA 1
ATOM 699 C C . VAL A 1 84 ? -0.708 -2.217 6.947 1.00 98.00 84 VAL A C 1
ATOM 701 O O . VAL A 1 84 ? -1.497 -1.425 6.440 1.00 98.00 84 VAL A O 1
ATOM 704 N N . MET A 1 85 ? -1.098 -3.275 7.642 1.00 97.75 85 MET A N 1
ATOM 705 C CA . MET A 1 85 ? -2.472 -3.557 8.019 1.00 97.75 85 MET A CA 1
ATOM 706 C C . MET A 1 85 ? -2.700 -3.035 9.436 1.00 97.75 85 MET A C 1
ATOM 708 O O . MET A 1 85 ? -1.922 -3.325 10.350 1.00 97.75 85 MET A O 1
ATOM 712 N N . VAL A 1 86 ? -3.783 -2.294 9.626 1.00 96.88 86 VAL A N 1
ATOM 713 C CA . VAL A 1 86 ? -4.201 -1.737 10.911 1.00 96.88 86 VAL A CA 1
ATOM 714 C C . VAL A 1 86 ? -5.449 -2.468 11.364 1.00 96.88 86 VAL A C 1
ATOM 716 O O . VAL A 1 86 ? -6.425 -2.561 10.620 1.00 96.88 86 VAL A O 1
ATOM 719 N N . ARG A 1 87 ? -5.427 -3.013 12.580 1.00 94.56 87 ARG A N 1
ATOM 720 C CA . ARG A 1 87 ? -6.628 -3.613 13.154 1.00 94.56 87 ARG A CA 1
ATOM 721 C C . ARG A 1 87 ? -7.646 -2.519 13.471 1.00 94.56 87 ARG A C 1
ATOM 723 O O . ARG A 1 87 ? -7.279 -1.528 14.091 1.00 94.56 87 ARG A O 1
ATOM 730 N N . CYS A 1 88 ? -8.906 -2.728 13.108 1.00 90.50 88 CYS A N 1
ATOM 731 C CA . CYS A 1 88 ? -10.032 -1.842 13.388 1.00 90.50 88 CYS A CA 1
ATOM 732 C C . CYS A 1 88 ? -10.895 -2.359 14.553 1.00 90.50 88 CYS A C 1
ATOM 734 O O . CYS A 1 88 ? -10.834 -3.533 14.927 1.00 90.50 88 CYS A O 1
ATOM 736 N N . GLY A 1 89 ? -11.711 -1.473 15.132 1.00 86.81 89 GLY A N 1
ATOM 737 C CA . GLY A 1 89 ? -12.631 -1.782 16.232 1.00 86.81 89 GLY A CA 1
ATOM 738 C C . GLY A 1 89 ? -12.591 -0.750 17.362 1.00 86.81 89 GLY A C 1
ATOM 739 O O . GLY A 1 89 ? -11.907 0.266 17.276 1.00 86.81 89 GLY A O 1
ATOM 740 N N . ALA A 1 90 ? -13.324 -1.010 18.445 1.00 81.75 90 ALA A N 1
ATOM 741 C CA . ALA A 1 90 ? -13.343 -0.115 19.600 1.00 81.75 90 ALA A CA 1
ATOM 742 C C . ALA A 1 90 ? -11.947 -0.008 20.249 1.00 81.75 90 ALA A C 1
ATOM 744 O O . ALA A 1 90 ? -11.335 -1.019 20.604 1.00 81.75 90 ALA A O 1
ATOM 745 N N . GLY A 1 91 ? -11.453 1.225 20.410 1.00 84.12 91 GLY A N 1
ATOM 746 C CA . GLY A 1 91 ? -10.124 1.509 20.969 1.00 84.12 91 GLY A CA 1
ATOM 747 C C . GLY A 1 91 ? -8.954 1.122 20.055 1.00 84.12 91 GLY A C 1
ATOM 748 O O . GLY A 1 91 ? -7.827 0.955 20.543 1.00 84.12 91 GLY A O 1
ATOM 749 N N . ALA A 1 92 ? -9.237 0.935 18.763 1.00 88.12 92 ALA A N 1
ATOM 750 C CA . ALA A 1 92 ? -8.264 0.592 17.743 1.00 88.12 92 ALA A CA 1
ATOM 751 C C . ALA A 1 92 ? -7.386 1.778 17.326 1.00 88.12 92 ALA A C 1
ATOM 753 O O . ALA A 1 92 ? -7.556 2.915 17.770 1.00 88.12 92 ALA A O 1
ATOM 754 N N . LEU A 1 93 ? -6.412 1.472 16.473 1.00 94.12 93 LEU A N 1
ATOM 755 C CA . LEU A 1 93 ? -5.584 2.473 15.819 1.00 94.12 93 LEU A CA 1
ATOM 756 C C . LEU A 1 93 ? -6.305 3.011 14.577 1.00 94.12 93 LEU A C 1
ATOM 758 O O . LEU A 1 93 ? -6.983 2.263 13.872 1.00 94.12 93 LEU A O 1
ATOM 762 N N . VAL A 1 94 ? -6.123 4.295 14.290 1.00 94.06 94 VAL A N 1
ATOM 763 C CA . VAL A 1 94 ? -6.650 4.970 13.100 1.00 94.06 94 VAL A CA 1
ATOM 764 C C . VAL A 1 94 ? -5.480 5.444 12.262 1.00 94.06 94 VAL A C 1
ATOM 766 O O . VAL A 1 94 ? -4.580 6.112 12.767 1.00 94.06 94 VAL A O 1
ATOM 769 N N . THR A 1 95 ? -5.484 5.094 10.979 1.00 96.88 95 THR A N 1
ATOM 770 C CA . THR A 1 95 ? -4.480 5.572 10.026 1.00 96.88 95 THR A CA 1
ATOM 771 C C . THR A 1 95 ? -4.680 7.061 9.765 1.00 96.88 95 THR A C 1
ATOM 773 O O . THR A 1 95 ? -5.772 7.470 9.382 1.00 96.88 95 THR A O 1
ATOM 776 N N . GLN A 1 96 ? -3.629 7.856 9.955 1.00 97.38 96 GLN A N 1
ATOM 777 C CA . GLN A 1 96 ? -3.642 9.308 9.746 1.00 97.38 96 GLN A CA 1
ATOM 778 C C . GLN A 1 96 ? -2.960 9.695 8.435 1.00 97.38 96 GLN A C 1
ATOM 780 O O . GLN A 1 96 ? -3.448 10.545 7.693 1.00 97.38 96 GLN A O 1
ATOM 785 N N . ALA A 1 97 ? -1.838 9.047 8.126 1.00 98.25 97 ALA A N 1
ATOM 786 C CA . ALA A 1 97 ? -1.083 9.300 6.911 1.00 98.25 97 ALA A CA 1
ATOM 787 C C . ALA A 1 97 ? -0.326 8.051 6.458 1.00 98.25 97 ALA A C 1
ATOM 789 O O . ALA A 1 97 ? -0.039 7.147 7.241 1.00 98.25 97 ALA A O 1
ATOM 790 N N . ALA A 1 98 ? 0.016 8.020 5.173 1.00 98.50 98 ALA A N 1
ATOM 791 C CA . ALA A 1 98 ? 0.872 7.001 4.586 1.00 98.50 98 ALA A CA 1
ATOM 792 C C . ALA A 1 98 ? 1.736 7.625 3.484 1.00 98.50 98 ALA A C 1
ATOM 794 O O . ALA A 1 98 ? 1.236 8.429 2.690 1.00 98.50 98 ALA A O 1
ATOM 795 N N . ARG A 1 99 ? 3.019 7.264 3.401 1.00 98.50 99 ARG A N 1
ATOM 796 C CA . ARG A 1 99 ? 3.918 7.711 2.323 1.00 98.50 99 ARG A CA 1
ATOM 797 C C . ARG A 1 99 ? 5.021 6.702 2.028 1.00 98.50 99 ARG A C 1
ATOM 799 O O . ARG A 1 99 ? 5.451 5.965 2.911 1.00 98.50 99 ARG A O 1
ATOM 806 N N . LEU A 1 100 ? 5.498 6.712 0.785 1.00 98.50 100 LEU A N 1
ATOM 807 C CA . LEU A 1 100 ? 6.660 5.925 0.381 1.00 98.50 100 LEU A CA 1
ATOM 808 C C . LEU A 1 100 ? 7.960 6.614 0.815 1.00 98.50 100 LEU A C 1
ATOM 810 O O . LEU A 1 100 ? 8.054 7.844 0.844 1.00 98.50 100 LEU A O 1
ATOM 814 N N . LEU A 1 101 ? 8.964 5.806 1.134 1.00 98.12 101 LEU A N 1
ATOM 815 C CA . LEU A 1 101 ? 10.325 6.195 1.480 1.00 98.12 101 LEU A CA 1
ATOM 816 C C . LEU A 1 101 ? 11.308 5.579 0.482 1.00 98.12 101 LEU A C 1
ATOM 818 O O . LEU A 1 101 ? 11.056 4.514 -0.075 1.00 98.12 101 LEU A O 1
ATOM 822 N N . GLY A 1 102 ? 12.459 6.223 0.284 1.00 96.56 102 GLY A N 1
ATOM 823 C CA . GLY A 1 102 ? 13.511 5.673 -0.579 1.00 96.56 102 GLY A CA 1
ATOM 824 C C . GLY A 1 102 ? 13.152 5.642 -2.069 1.00 96.56 102 GLY A C 1
ATOM 825 O O . GLY A 1 102 ? 13.748 4.876 -2.815 1.00 96.56 102 GLY A O 1
ATOM 826 N N . THR A 1 103 ? 12.205 6.476 -2.512 1.00 96.75 103 THR A N 1
ATOM 827 C CA . THR A 1 103 ? 11.790 6.590 -3.925 1.00 96.75 103 THR A CA 1
ATOM 828 C C . THR A 1 103 ? 12.749 7.415 -4.782 1.00 96.75 103 THR A C 1
ATOM 830 O O . THR A 1 103 ? 12.600 7.469 -6.000 1.00 96.75 103 THR A O 1
ATOM 833 N N . SER A 1 104 ? 13.723 8.070 -4.152 1.00 94.81 104 SER A N 1
ATOM 834 C CA . SER A 1 104 ? 14.709 8.931 -4.801 1.00 94.81 104 SER A CA 1
ATOM 835 C C . SER A 1 104 ? 16.114 8.504 -4.407 1.00 94.81 104 SER A C 1
ATOM 837 O O . SER A 1 104 ? 16.339 7.976 -3.315 1.00 94.81 104 SER A O 1
ATOM 839 N N . GLN A 1 105 ? 17.068 8.752 -5.301 1.00 92.44 105 GLN A N 1
ATOM 840 C CA . GLN A 1 105 ? 18.482 8.554 -5.007 1.00 92.44 105 GLN A CA 1
ATOM 841 C C . GLN A 1 105 ? 18.888 9.435 -3.828 1.00 92.44 105 GLN A C 1
ATOM 843 O O . GLN A 1 105 ? 18.464 10.587 -3.722 1.00 92.44 105 GLN A O 1
ATOM 848 N N . THR A 1 106 ? 19.725 8.899 -2.950 1.00 85.19 106 THR A N 1
ATOM 849 C CA . THR A 1 106 ? 20.336 9.704 -1.899 1.00 85.19 106 THR A CA 1
ATOM 850 C C . THR A 1 106 ? 21.583 10.380 -2.459 1.00 85.19 106 THR A C 1
ATOM 852 O O . THR A 1 106 ? 22.342 9.777 -3.217 1.00 85.19 106 THR A O 1
ATOM 855 N N . SER A 1 107 ? 21.839 11.624 -2.054 1.00 84.69 107 SER A N 1
ATOM 856 C CA . SER A 1 107 ? 23.103 12.319 -2.357 1.00 84.69 107 SER A CA 1
ATOM 857 C C . SER A 1 107 ? 24.327 11.556 -1.833 1.00 84.69 107 SER A C 1
ATOM 859 O O . SER A 1 107 ? 25.428 11.697 -2.356 1.00 84.69 107 SER A O 1
ATOM 861 N N . ALA A 1 108 ? 24.116 10.704 -0.827 1.00 81.44 108 ALA A N 1
ATOM 862 C CA . ALA A 1 108 ? 25.109 9.819 -0.236 1.00 81.44 108 ALA A CA 1
ATOM 863 C C . ALA A 1 108 ? 25.394 8.539 -1.048 1.00 81.44 108 ALA A C 1
ATOM 865 O O . ALA A 1 108 ? 26.205 7.731 -0.606 1.00 81.44 108 ALA A O 1
ATOM 866 N N . SER A 1 109 ? 24.740 8.324 -2.197 1.00 81.62 109 SER A N 1
ATOM 867 C CA . SER A 1 109 ? 24.928 7.151 -3.060 1.00 81.62 109 SER A CA 1
ATOM 868 C C . SER A 1 109 ? 25.664 7.556 -4.347 1.00 81.62 109 SER A C 1
ATOM 870 O O . SER A 1 109 ? 25.018 7.939 -5.326 1.00 81.62 109 SER A O 1
ATOM 872 N N . PRO A 1 110 ? 27.012 7.464 -4.401 1.00 81.69 110 PRO A N 1
ATOM 873 C CA . PRO A 1 110 ? 27.798 7.863 -5.576 1.00 81.69 110 PRO A CA 1
ATOM 874 C C . PRO A 1 110 ? 27.429 7.094 -6.850 1.00 81.69 110 PRO A C 1
ATOM 876 O O . PRO A 1 110 ? 27.683 7.551 -7.959 1.00 81.69 110 PRO A O 1
ATOM 879 N N . SER A 1 111 ? 26.837 5.909 -6.695 1.00 87.06 111 SER A N 1
ATOM 880 C CA . SER A 1 111 ? 26.395 5.041 -7.784 1.00 87.06 111 SER A CA 1
ATOM 881 C C . SER A 1 111 ? 25.037 5.439 -8.373 1.00 87.06 111 SER A C 1
ATOM 883 O O . SER A 1 111 ? 24.611 4.855 -9.373 1.00 87.06 111 SER A O 1
ATOM 885 N N . GLY A 1 112 ? 24.328 6.396 -7.761 1.00 89.00 112 GLY A N 1
ATOM 886 C CA . GLY A 1 112 ? 22.947 6.718 -8.120 1.00 89.00 112 GLY A CA 1
ATOM 887 C C . GLY A 1 112 ? 21.991 5.544 -7.877 1.00 89.00 112 GLY A C 1
ATOM 888 O O . GLY A 1 112 ? 20.971 5.413 -8.556 1.00 89.00 112 GLY A O 1
ATOM 889 N N . LEU A 1 113 ? 22.328 4.641 -6.956 1.00 92.62 113 LEU A N 1
ATOM 890 C CA . LEU A 1 113 ? 21.451 3.540 -6.571 1.00 92.62 113 LEU A CA 1
ATOM 891 C C . LEU A 1 113 ? 20.497 3.983 -5.463 1.00 92.62 113 LEU A C 1
ATOM 893 O O . LEU A 1 113 ? 20.859 4.782 -4.596 1.00 92.62 113 LEU A O 1
ATOM 897 N N . LEU A 1 114 ? 19.282 3.439 -5.506 1.00 96.00 114 LEU A N 1
ATOM 898 C CA . LEU A 1 114 ? 18.310 3.568 -4.425 1.00 96.00 114 LEU A CA 1
ATOM 899 C C . LEU A 1 114 ? 18.764 2.755 -3.197 1.00 96.00 114 LEU A C 1
ATOM 901 O O . LEU A 1 114 ? 19.595 1.855 -3.348 1.00 96.00 114 LEU A O 1
ATOM 905 N N . PRO A 1 115 ? 18.240 3.038 -1.991 1.00 95.75 115 PRO A N 1
ATOM 906 C CA . PRO A 1 115 ? 18.666 2.342 -0.772 1.00 95.75 115 PRO A CA 1
ATOM 907 C C . PRO A 1 115 ? 18.383 0.829 -0.759 1.00 95.75 115 PRO A C 1
ATOM 909 O O . PRO A 1 115 ? 19.129 0.076 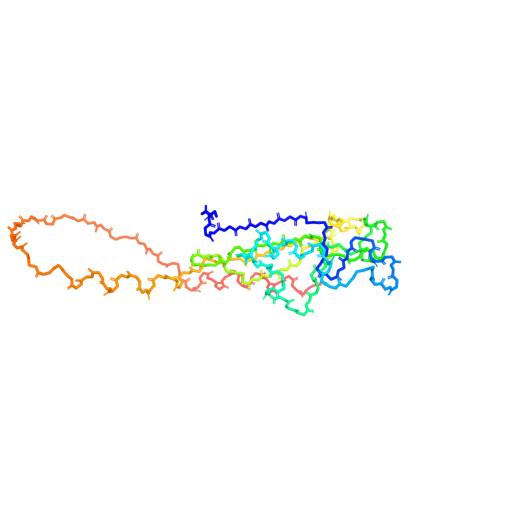-0.144 1.00 95.75 115 PRO A O 1
ATOM 912 N N . SER A 1 116 ? 17.315 0.393 -1.428 1.00 97.12 116 SER A N 1
ATOM 913 C CA . SER A 1 116 ? 16.870 -1.001 -1.551 1.00 97.12 116 SER A CA 1
ATOM 914 C C . SER A 1 116 ? 16.167 -1.175 -2.901 1.00 97.12 116 SER A C 1
ATOM 916 O O . SER A 1 116 ? 15.838 -0.186 -3.560 1.00 97.12 116 SER A O 1
ATOM 918 N N . ASP A 1 117 ? 15.988 -2.415 -3.350 1.00 97.69 117 ASP A N 1
ATOM 919 C CA . ASP A 1 117 ? 15.066 -2.811 -4.419 1.00 97.69 117 ASP A CA 1
ATOM 920 C C . ASP A 1 117 ? 13.593 -2.526 -4.074 1.00 97.69 117 ASP A C 1
ATOM 922 O O . ASP A 1 117 ? 12.813 -2.211 -4.973 1.00 97.69 117 ASP A O 1
ATOM 926 N N . HIS A 1 118 ? 13.246 -2.511 -2.788 1.00 98.50 118 HIS A N 1
ATOM 927 C CA . HIS A 1 118 ? 11.956 -2.056 -2.282 1.00 98.50 118 HIS A CA 1
ATOM 928 C C . HIS A 1 118 ? 11.995 -0.582 -1.840 1.00 98.50 118 HIS A C 1
ATOM 930 O O . HIS A 1 118 ? 12.987 -0.069 -1.314 1.00 98.50 118 HIS A O 1
ATOM 936 N N . TYR A 1 119 ? 10.872 0.108 -2.014 1.00 98.50 119 TYR A N 1
ATOM 937 C CA . TYR A 1 119 ? 10.565 1.364 -1.342 1.00 98.50 119 TYR A CA 1
ATOM 938 C C . TYR A 1 119 ? 10.017 1.073 0.051 1.00 98.50 119 TYR A C 1
ATOM 940 O O . TYR A 1 119 ? 9.188 0.184 0.237 1.00 98.50 119 TYR A O 1
ATOM 948 N N . GLY A 1 120 ? 10.434 1.867 1.034 1.00 98.19 120 GLY A N 1
ATOM 949 C CA . GLY A 1 120 ? 9.874 1.777 2.377 1.00 98.19 120 GLY A CA 1
ATOM 950 C C . GLY A 1 120 ? 8.453 2.337 2.422 1.00 98.19 120 GLY A C 1
ATOM 951 O O . GLY A 1 120 ? 8.107 3.236 1.656 1.00 98.19 120 GLY A O 1
ATOM 952 N N . LEU A 1 121 ? 7.646 1.857 3.362 1.00 98.38 121 LEU A N 1
ATOM 953 C CA . LEU A 1 121 ? 6.311 2.380 3.630 1.00 98.38 121 LEU A CA 1
ATOM 954 C C . LEU A 1 121 ? 6.262 2.954 5.051 1.00 98.38 121 LEU A C 1
ATOM 956 O O . LEU A 1 121 ? 6.428 2.223 6.024 1.00 98.38 121 LEU A O 1
ATOM 960 N N . LEU A 1 122 ? 6.039 4.265 5.165 1.00 98.50 122 LEU A N 1
ATOM 961 C CA . LEU A 1 122 ? 5.785 4.939 6.437 1.00 98.50 122 LEU A CA 1
ATOM 962 C C . LEU A 1 122 ? 4.285 5.137 6.616 1.00 98.50 122 LEU A C 1
ATOM 964 O O . LEU A 1 122 ? 3.621 5.631 5.703 1.00 98.50 122 LEU A O 1
ATOM 968 N N . VAL A 1 123 ? 3.781 4.796 7.799 1.00 98.50 123 VAL A N 1
ATOM 969 C CA . VAL A 1 123 ? 2.381 4.983 8.175 1.00 98.50 123 VAL A CA 1
ATOM 970 C C . VAL A 1 123 ? 2.310 5.620 9.553 1.00 98.50 123 VAL A C 1
ATOM 972 O O . VAL A 1 123 ? 2.865 5.081 10.510 1.00 98.50 123 VAL A O 1
ATOM 975 N N . ASP A 1 124 ? 1.584 6.729 9.636 1.00 98.06 124 ASP A N 1
ATOM 976 C CA . ASP A 1 124 ? 1.274 7.402 10.890 1.00 98.06 124 ASP A CA 1
ATOM 977 C C . ASP A 1 124 ? -0.081 6.904 11.391 1.00 98.06 124 ASP A C 1
ATOM 979 O O . ASP A 1 124 ? -1.061 6.844 10.636 1.00 98.06 124 ASP A O 1
ATOM 983 N N . VAL A 1 125 ? -0.137 6.526 12.666 1.00 96.94 125 VAL A N 1
ATOM 984 C CA . VAL A 1 125 ? -1.349 6.028 13.318 1.00 96.94 125 VAL A CA 1
ATOM 985 C C . VAL A 1 125 ? -1.583 6.745 14.636 1.00 96.94 125 VAL A C 1
ATOM 987 O O . VAL A 1 125 ? -0.638 7.036 15.362 1.00 96.94 125 VAL A O 1
ATOM 990 N N . ASP A 1 126 ? -2.854 6.949 14.962 1.00 94.94 126 ASP A N 1
ATOM 991 C CA . ASP A 1 126 ? -3.296 7.462 16.256 1.00 94.94 126 ASP A CA 1
ATOM 992 C C . ASP A 1 126 ? -4.155 6.438 16.987 1.00 94.94 126 ASP A C 1
ATOM 994 O O . ASP A 1 126 ? -4.728 5.529 16.386 1.00 94.94 126 ASP A O 1
ATOM 998 N N . VAL A 1 127 ? -4.264 6.588 18.304 1.00 91.06 127 VAL A N 1
ATOM 999 C CA . VAL A 1 127 ? -5.209 5.810 19.110 1.00 91.06 127 VAL A CA 1
ATOM 1000 C C . VAL A 1 127 ? -6.574 6.486 19.042 1.00 91.06 127 VAL A C 1
ATOM 1002 O O . VAL A 1 127 ? -6.692 7.647 19.430 1.00 91.06 127 VAL A O 1
ATOM 1005 N N . ASP A 1 128 ? -7.612 5.758 18.624 1.00 82.88 128 ASP A N 1
ATOM 1006 C CA . ASP A 1 128 ? -8.980 6.269 18.713 1.00 82.88 128 ASP A CA 1
ATOM 1007 C C . ASP A 1 128 ? -9.384 6.431 20.186 1.00 82.88 128 ASP A C 1
ATOM 1009 O O . ASP A 1 128 ? -9.621 5.456 20.910 1.00 82.88 128 ASP A O 1
ATOM 1013 N N . CYS A 1 129 ? -9.435 7.680 20.644 1.00 72.88 129 CYS A N 1
ATOM 1014 C CA . CYS A 1 129 ? -9.862 8.042 21.989 1.00 72.88 129 CYS A CA 1
ATOM 1015 C C . CYS A 1 129 ? -11.376 8.293 22.088 1.00 72.88 129 CYS A C 1
ATOM 1017 O O . CYS A 1 129 ? -11.893 8.426 23.199 1.00 72.88 129 CYS A O 1
ATOM 1019 N N . HIS A 1 130 ? -12.110 8.309 20.968 1.00 65.06 130 HIS A N 1
ATOM 1020 C CA . HIS A 1 130 ? -13.522 8.700 20.929 1.00 65.06 130 HIS A CA 1
ATOM 1021 C C . HIS A 1 130 ? -14.500 7.595 21.354 1.00 65.06 130 HIS A C 1
ATOM 1023 O O . HIS A 1 130 ? -15.699 7.842 21.461 1.00 65.06 130 HIS A O 1
ATOM 1029 N N . HIS A 1 131 ? -14.011 6.402 21.692 1.00 57.81 131 HIS A N 1
ATOM 1030 C CA . HIS A 1 131 ? -14.847 5.285 22.145 1.00 57.81 131 HIS A CA 1
ATOM 1031 C C . HIS A 1 131 ? -15.141 5.249 23.658 1.00 57.81 131 HIS A C 1
ATOM 1033 O O . HIS A 1 131 ? -15.669 4.250 24.145 1.00 57.81 131 HIS A O 1
ATOM 1039 N N . ASN A 1 132 ? -14.844 6.310 24.420 1.00 49.84 132 ASN A N 1
ATOM 1040 C CA . ASN A 1 132 ? -15.037 6.308 25.878 1.00 49.84 132 ASN A CA 1
ATOM 1041 C C . ASN A 1 132 ? -16.298 7.031 26.394 1.00 49.84 132 ASN A C 1
ATOM 1043 O O . ASN A 1 132 ? -16.341 7.402 27.564 1.00 49.84 132 ASN A O 1
ATOM 1047 N N . THR A 1 133 ? -17.336 7.226 25.575 1.00 50.88 133 THR A N 1
ATOM 1048 C CA . THR A 1 133 ? -18.470 8.079 25.985 1.00 50.88 133 THR A CA 1
ATOM 1049 C C . THR A 1 133 ? -19.840 7.461 25.720 1.00 50.88 133 THR A C 1
ATOM 1051 O O . THR A 1 133 ? -20.650 8.062 25.023 1.00 50.88 133 THR A O 1
ATOM 1054 N N . THR A 1 134 ? -20.129 6.259 26.245 1.00 49.84 134 THR A N 1
ATOM 1055 C CA . THR A 1 134 ? -21.536 5.854 26.539 1.00 49.84 134 THR A CA 1
ATOM 1056 C C . THR A 1 134 ? -21.742 4.591 27.394 1.00 49.84 134 THR A C 1
ATOM 1058 O O . THR A 1 134 ? -22.883 4.164 27.552 1.00 49.84 134 THR A O 1
ATOM 1061 N N . LEU A 1 135 ? -20.709 3.976 27.988 1.00 51.59 135 LEU A N 1
ATOM 1062 C CA . LEU A 1 135 ? -20.904 2.762 28.810 1.00 51.59 135 LEU A CA 1
ATOM 1063 C C . LEU A 1 135 ? -20.985 2.991 30.330 1.00 51.59 135 LEU A C 1
ATOM 1065 O O . LEU A 1 135 ? -21.205 2.026 31.058 1.00 51.59 135 LEU A O 1
ATOM 1069 N N . THR A 1 136 ? -20.887 4.228 30.831 1.00 51.53 136 THR A N 1
ATOM 1070 C CA . THR A 1 136 ? -20.960 4.503 32.284 1.00 51.53 136 THR A CA 1
ATOM 1071 C C . THR A 1 136 ? -22.182 5.290 32.762 1.00 51.53 136 THR A C 1
ATOM 1073 O O . THR A 1 136 ? -22.467 5.245 33.957 1.00 51.53 136 THR A O 1
ATOM 1076 N N . ASP A 1 137 ? -22.980 5.910 31.889 1.00 47.12 137 ASP A N 1
ATOM 1077 C CA . ASP A 1 137 ? -24.100 6.751 32.362 1.00 47.12 137 ASP A CA 1
ATOM 1078 C C . ASP A 1 137 ? -25.361 5.967 32.766 1.00 47.12 137 ASP A C 1
ATOM 1080 O O . ASP A 1 137 ? -26.269 6.528 33.374 1.00 47.12 137 ASP A O 1
ATOM 1084 N N . ASN A 1 138 ? -25.395 4.649 32.539 1.00 47.91 138 ASN A N 1
ATOM 1085 C CA . ASN A 1 138 ? -26.502 3.788 32.977 1.00 47.91 138 ASN A CA 1
ATOM 1086 C C . ASN A 1 138 ? -26.204 2.936 34.224 1.00 47.91 138 ASN A C 1
ATOM 1088 O O . ASN A 1 138 ? -27.051 2.137 34.614 1.00 47.91 138 ASN A O 1
ATOM 1092 N N . VAL A 1 139 ? -25.050 3.104 34.887 1.00 49.72 139 VAL A N 1
ATOM 1093 C CA . VAL A 1 139 ? -24.719 2.333 36.111 1.00 49.72 139 VAL A CA 1
ATOM 1094 C C . VAL A 1 139 ? -24.776 3.180 37.395 1.00 49.72 139 VAL A C 1
ATOM 1096 O O . VAL A 1 139 ? -24.831 2.628 38.490 1.00 49.72 139 VAL A O 1
ATOM 1099 N N . ILE A 1 140 ? -24.872 4.514 37.310 1.00 46.50 140 ILE A N 1
ATOM 1100 C CA . ILE A 1 140 ? -24.860 5.385 38.508 1.00 46.50 140 ILE A CA 1
ATOM 1101 C C . ILE A 1 140 ? -26.268 5.657 39.097 1.00 46.50 140 ILE A C 1
ATOM 1103 O O . ILE A 1 140 ? -26.380 6.196 40.195 1.00 46.50 140 ILE A O 1
ATOM 1107 N N . ASN A 1 141 ? -27.361 5.198 38.471 1.00 41.28 141 ASN A N 1
ATOM 1108 C CA . ASN A 1 141 ? -28.727 5.462 38.965 1.00 41.28 141 ASN A CA 1
ATOM 1109 C C . ASN A 1 141 ? -29.389 4.360 39.820 1.00 41.28 141 ASN A C 1
ATOM 1111 O O . ASN A 1 141 ? -30.580 4.462 40.103 1.00 41.28 141 ASN A O 1
ATOM 1115 N N . THR A 1 142 ? -28.653 3.360 40.317 1.00 44.28 142 THR A N 1
ATOM 1116 C CA . THR A 1 142 ? -29.233 2.315 41.200 1.00 44.28 142 THR A CA 1
ATOM 1117 C C . THR A 1 142 ? -28.597 2.165 42.581 1.00 44.28 142 THR A C 1
ATOM 1119 O O . THR A 1 142 ? -28.932 1.231 43.300 1.00 44.28 142 THR A O 1
ATOM 1122 N N . CYS A 1 143 ? -27.777 3.116 43.031 1.00 41.66 143 CYS A N 1
ATOM 1123 C CA . CYS A 1 143 ? -27.214 3.086 44.387 1.00 41.66 143 CYS A CA 1
ATOM 1124 C C . CYS A 1 143 ? -27.626 4.318 45.208 1.00 41.66 143 CYS A C 1
ATOM 1126 O O . CYS A 1 143 ? -26.788 5.089 45.666 1.00 41.66 143 CYS A O 1
ATOM 1128 N N . LYS A 1 144 ? -28.933 4.508 45.417 1.00 41.00 144 LYS A N 1
ATOM 1129 C CA . LYS A 1 144 ? -29.461 5.337 46.512 1.00 41.00 144 LYS A CA 1
ATOM 1130 C C . LYS A 1 144 ? -30.333 4.481 47.423 1.00 41.00 144 LYS A C 1
ATOM 1132 O O . LYS A 1 144 ? -31.539 4.449 47.243 1.00 41.00 144 LYS A O 1
ATOM 1137 N N . SER A 1 145 ? -29.701 3.819 48.392 1.00 46.12 145 SER A N 1
ATOM 1138 C CA . SER A 1 145 ? -30.147 3.756 49.795 1.00 46.12 145 SER A CA 1
ATOM 1139 C C . SER A 1 145 ? -29.370 2.669 50.535 1.00 46.12 145 SER A C 1
ATOM 1141 O O . SER A 1 145 ? -29.723 1.501 50.417 1.00 46.12 145 SER A O 1
ATOM 1143 N N . THR A 1 146 ? -28.347 3.034 51.311 1.00 42.22 146 THR A N 1
ATOM 1144 C CA . THR A 1 146 ? -28.215 2.637 52.731 1.00 42.22 146 THR A CA 1
ATOM 1145 C C . THR A 1 146 ? -26.966 3.267 53.364 1.00 42.22 146 THR A C 1
ATOM 1147 O O . THR A 1 146 ? -25.846 2.980 52.972 1.00 42.22 146 THR A O 1
ATOM 1150 N N . THR A 1 147 ? -27.240 4.144 54.336 1.00 44.03 147 THR A N 1
ATOM 1151 C CA . THR A 1 147 ? -26.582 4.318 55.649 1.00 44.03 147 THR A CA 1
ATOM 1152 C C . THR A 1 147 ? -25.089 4.651 55.809 1.00 44.03 147 THR A C 1
ATOM 1154 O O . THR A 1 147 ? -24.209 3.973 55.300 1.00 44.03 147 THR A O 1
ATOM 1157 N N . GLN A 1 148 ? -24.904 5.595 56.746 1.00 38.03 148 GLN A N 1
ATOM 1158 C CA . GLN A 1 148 ? -23.797 5.783 57.697 1.00 38.03 148 GLN A CA 1
ATOM 1159 C C . GLN A 1 148 ? -22.559 6.567 57.248 1.00 38.03 148 GLN A C 1
ATOM 1161 O O . GLN A 1 148 ? -21.565 6.041 56.764 1.00 38.03 148 GLN A O 1
ATOM 1166 N N . ASP A 1 149 ? -22.694 7.879 57.456 1.00 48.53 149 ASP A N 1
ATOM 1167 C CA . ASP A 1 149 ? -21.843 8.712 58.316 1.00 48.53 149 ASP A CA 1
ATOM 1168 C C . ASP A 1 149 ? -20.736 7.961 59.083 1.00 48.53 149 ASP A C 1
ATOM 1170 O O . ASP A 1 149 ? -21.038 7.136 59.941 1.00 48.53 149 ASP A O 1
ATOM 1174 N N . ASP A 1 150 ? -19.480 8.287 58.769 1.00 37.38 150 ASP A N 1
ATOM 1175 C CA . ASP A 1 150 ? -18.364 8.337 59.717 1.00 37.38 150 ASP A CA 1
ATOM 1176 C C . ASP A 1 150 ? -17.243 9.195 59.107 1.00 37.38 150 ASP A C 1
ATOM 1178 O O . ASP A 1 150 ? -16.653 8.887 58.067 1.00 37.38 150 ASP A O 1
ATOM 1182 N N . GLY A 1 151 ? -16.994 10.343 59.737 1.00 47.53 151 GLY A N 1
ATOM 1183 C CA . GLY A 1 151 ? -16.046 11.345 59.271 1.00 47.53 151 GLY A CA 1
ATOM 1184 C C . GLY A 1 151 ? -14.587 10.970 59.515 1.00 47.53 151 GLY A C 1
ATOM 1185 O O . GLY A 1 151 ? -14.208 10.626 60.629 1.00 47.53 151 GLY A O 1
ATOM 1186 N N . ILE A 1 152 ? -13.736 11.167 58.502 1.00 41.53 152 ILE A N 1
ATOM 1187 C CA . ILE A 1 152 ? -12.276 11.242 58.650 1.00 41.53 152 ILE A CA 1
ATOM 1188 C C . ILE A 1 152 ? -11.725 12.398 57.799 1.00 41.53 152 ILE A C 1
ATOM 1190 O O . ILE A 1 152 ? -12.138 12.636 56.666 1.00 41.53 152 ILE A O 1
ATOM 1194 N N . ARG A 1 153 ? -10.802 13.140 58.422 1.00 39.59 153 ARG A N 1
ATOM 1195 C CA . ARG A 1 153 ? -10.162 14.384 57.980 1.00 39.59 153 ARG A CA 1
ATOM 1196 C C . ARG A 1 153 ? -9.182 14.216 56.812 1.00 39.59 153 ARG A C 1
ATOM 1198 O O . ARG A 1 153 ? -8.599 13.160 56.598 1.00 39.59 153 ARG A O 1
ATOM 1205 N N . ALA A 1 154 ? -8.994 15.350 56.139 1.00 44.62 154 ALA A N 1
ATOM 1206 C CA . ALA A 1 154 ? -8.080 15.652 55.046 1.00 44.62 154 ALA A CA 1
ATOM 1207 C C . ALA A 1 154 ? -6.605 15.284 55.288 1.00 44.62 154 ALA A C 1
ATOM 1209 O O . ALA A 1 154 ? -6.103 15.453 56.396 1.00 44.62 154 ALA A O 1
ATOM 1210 N N . HIS A 1 155 ? -5.910 14.919 54.203 1.00 37.12 155 HIS A N 1
ATOM 1211 C CA . HIS A 1 155 ? -4.491 15.218 54.007 1.00 37.12 155 HIS A CA 1
ATOM 1212 C C . HIS A 1 155 ? -4.150 15.429 52.524 1.00 37.12 155 HIS A C 1
ATOM 1214 O O . HIS A 1 155 ? -4.751 14.842 51.624 1.00 37.12 155 HIS A O 1
ATOM 1220 N N . ASP A 1 156 ? -3.189 16.325 52.339 1.00 43.88 156 ASP A N 1
ATOM 1221 C CA . ASP A 1 156 ? -2.779 17.054 51.146 1.00 43.88 156 ASP A CA 1
ATOM 1222 C C . ASP A 1 156 ? -2.219 16.212 49.987 1.00 43.88 156 ASP A C 1
ATOM 1224 O O . ASP A 1 156 ? -1.536 15.205 50.183 1.00 43.88 156 ASP A O 1
ATOM 1228 N N . ARG A 1 157 ? -2.393 16.716 48.756 1.00 42.12 157 ARG A N 1
ATOM 1229 C CA . ARG A 1 157 ? -1.469 16.471 47.635 1.00 42.12 157 ARG A CA 1
ATOM 1230 C C . ARG A 1 157 ? -1.214 17.769 46.865 1.00 42.12 157 ARG A C 1
ATOM 1232 O O . ARG A 1 157 ? -2.180 18.471 46.569 1.00 42.12 157 ARG A O 1
ATOM 1239 N N . PRO A 1 158 ? 0.041 18.067 46.488 1.00 45.25 158 PRO A N 1
ATOM 1240 C CA . PRO A 1 158 ? 0.341 19.184 45.612 1.00 45.25 158 PRO A CA 1
ATOM 1241 C C . PRO A 1 158 ? 0.087 18.817 44.146 1.00 45.25 158 PRO A C 1
ATOM 1243 O O . PRO A 1 158 ? 0.287 17.680 43.711 1.00 45.25 158 PRO A O 1
ATOM 1246 N N . ALA A 1 159 ? -0.367 19.825 43.410 1.00 49.09 159 ALA A N 1
ATOM 1247 C CA . ALA A 1 159 ? -0.426 19.864 41.962 1.00 49.09 159 ALA A CA 1
ATOM 1248 C C . ALA A 1 159 ? 0.968 20.171 41.405 1.00 49.09 159 ALA A C 1
ATOM 1250 O O . ALA A 1 159 ? 1.643 21.022 41.965 1.00 49.09 159 ALA A O 1
ATOM 1251 N N . ASP A 1 160 ? 1.357 19.511 40.313 1.00 42.66 160 ASP A N 1
ATOM 1252 C CA . ASP A 1 160 ? 2.184 20.116 39.266 1.00 42.66 160 ASP A CA 1
ATOM 1253 C C . ASP A 1 160 ? 2.181 19.228 38.015 1.00 42.66 160 ASP A C 1
ATOM 1255 O O . ASP A 1 160 ? 2.611 18.076 38.019 1.00 42.66 160 ASP A O 1
ATOM 1259 N N . GLY A 1 161 ? 1.651 19.783 36.930 1.00 38.53 161 GLY A N 1
ATOM 1260 C CA . GLY A 1 161 ? 1.620 19.188 35.601 1.00 38.53 161 GLY A CA 1
ATOM 1261 C C . GLY A 1 161 ? 1.416 20.304 34.587 1.00 38.53 161 GLY A C 1
ATOM 1262 O O . GLY A 1 161 ? 0.287 20.592 34.197 1.00 38.53 161 GLY A O 1
ATOM 1263 N N . GLN A 1 162 ? 2.503 20.990 34.230 1.00 41.19 162 GLN A N 1
ATOM 1264 C CA . GLN A 1 162 ? 2.494 22.049 33.221 1.00 41.19 162 GLN A CA 1
ATOM 1265 C C . GLN A 1 162 ? 2.161 21.474 31.840 1.00 41.19 162 GLN A C 1
ATOM 1267 O O . GLN A 1 162 ? 2.807 20.546 31.356 1.00 41.19 162 GLN A O 1
ATOM 1272 N N . ALA A 1 163 ? 1.151 22.062 31.200 1.00 50.56 163 ALA A N 1
ATOM 1273 C CA . ALA A 1 163 ? 0.830 21.832 29.803 1.00 50.56 163 ALA A CA 1
ATOM 1274 C C . ALA A 1 163 ? 1.835 22.570 28.904 1.00 50.56 163 ALA A C 1
ATOM 1276 O O . ALA A 1 163 ? 2.060 23.770 29.056 1.00 50.56 163 ALA A O 1
ATOM 1277 N N . VAL A 1 164 ? 2.404 21.839 27.947 1.00 48.38 164 VAL A N 1
ATOM 1278 C CA . VAL A 1 164 ? 3.269 22.356 26.879 1.00 48.38 164 VAL A CA 1
ATOM 1279 C C . VAL A 1 164 ? 2.443 23.314 26.012 1.00 48.38 164 VAL A C 1
ATOM 1281 O O . VAL A 1 164 ? 1.380 22.941 25.507 1.00 48.38 164 VAL A O 1
ATOM 1284 N N . THR A 1 165 ? 2.882 24.565 25.881 1.00 62.00 165 THR A N 1
ATOM 1285 C CA . THR A 1 165 ? 2.085 25.619 25.233 1.00 62.00 165 THR A CA 1
ATOM 1286 C C . THR A 1 165 ? 2.181 25.560 23.707 1.00 62.00 165 THR A C 1
ATOM 1288 O O . THR A 1 165 ? 3.169 25.109 23.128 1.00 62.00 165 THR A O 1
ATOM 1291 N N . SER A 1 166 ? 1.153 26.074 23.031 1.00 49.72 166 SER A N 1
ATOM 1292 C CA . SER A 1 166 ? 1.015 26.129 21.567 1.00 49.72 166 SER A CA 1
ATOM 1293 C C . SER A 1 166 ? 2.180 26.819 20.835 1.00 49.72 166 SER A C 1
ATOM 1295 O O . SER A 1 166 ? 2.322 26.646 19.626 1.00 49.72 166 SER A O 1
ATOM 1297 N N . ALA A 1 167 ? 3.031 27.563 21.548 1.00 47.72 167 ALA A N 1
ATOM 1298 C CA . ALA A 1 167 ? 4.220 28.208 20.998 1.00 47.72 167 ALA A CA 1
ATOM 1299 C C . ALA A 1 167 ? 5.349 27.211 20.661 1.00 47.72 167 ALA A C 1
ATOM 1301 O O . ALA A 1 167 ? 6.062 27.414 19.680 1.00 47.72 167 ALA A O 1
ATOM 1302 N N . GLU A 1 168 ? 5.475 26.094 21.388 1.00 48.81 168 GLU A N 1
ATOM 1303 C CA . GLU A 1 168 ? 6.521 25.089 21.122 1.00 48.81 168 GLU A CA 1
ATOM 1304 C C . GLU A 1 168 ? 6.205 24.220 19.895 1.00 48.81 168 GLU A C 1
ATOM 1306 O O . GLU A 1 168 ? 7.114 23.753 19.211 1.00 48.81 168 GLU A O 1
ATOM 1311 N N . ARG A 1 169 ? 4.923 24.090 19.520 1.00 53.84 169 ARG A N 1
ATOM 1312 C CA . ARG A 1 169 ? 4.520 23.404 18.278 1.00 53.84 169 ARG A CA 1
ATOM 1313 C C . ARG A 1 169 ? 4.853 24.205 17.012 1.00 53.84 169 ARG A C 1
ATOM 1315 O O . ARG A 1 169 ? 5.041 23.610 15.955 1.00 53.84 169 ARG A O 1
ATOM 1322 N N . ALA A 1 170 ? 4.978 25.531 17.104 1.00 48.28 170 ALA A N 1
ATOM 1323 C CA . ALA A 1 170 ? 5.293 26.387 15.956 1.00 48.28 170 ALA A CA 1
ATOM 1324 C C . ALA A 1 170 ? 6.790 26.384 15.581 1.00 48.28 170 ALA A C 1
ATOM 1326 O O . ALA A 1 170 ? 7.137 26.636 14.426 1.00 48.28 170 ALA A O 1
ATOM 1327 N N . ALA A 1 171 ? 7.680 26.055 16.523 1.00 45.94 171 ALA A N 1
ATOM 1328 C CA . ALA A 1 171 ? 9.123 26.022 16.278 1.00 45.94 171 ALA A CA 1
ATOM 1329 C C . ALA A 1 171 ? 9.559 24.827 15.405 1.00 45.94 171 ALA A C 1
ATOM 1331 O O . ALA A 1 171 ? 10.497 24.955 14.620 1.00 45.94 171 ALA A O 1
ATOM 1332 N N . ILE A 1 172 ? 8.843 23.699 15.474 1.00 45.22 172 ILE A N 1
ATOM 1333 C CA . ILE A 1 172 ? 9.150 22.501 14.673 1.00 45.22 172 ILE A CA 1
ATOM 1334 C C . ILE A 1 172 ? 8.746 22.697 13.198 1.00 45.22 172 ILE A C 1
ATOM 1336 O O . ILE A 1 172 ? 9.463 22.262 12.304 1.00 45.22 172 ILE A O 1
ATOM 1340 N N . ALA A 1 173 ? 7.682 23.457 12.918 1.00 44.66 173 ALA A N 1
ATOM 1341 C CA . ALA A 1 173 ? 7.224 23.716 11.548 1.00 44.66 173 ALA A CA 1
ATOM 1342 C C . ALA A 1 173 ? 8.094 24.723 10.758 1.00 44.66 173 ALA A C 1
ATOM 1344 O O . ALA A 1 173 ? 8.013 24.779 9.534 1.00 44.66 173 ALA A O 1
ATOM 1345 N N . SER A 1 174 ? 8.941 25.522 11.422 1.00 43.84 174 SER A N 1
ATOM 1346 C CA . SER A 1 174 ? 9.791 26.521 10.740 1.00 43.84 174 SER A CA 1
ATOM 1347 C C . SER A 1 174 ? 11.161 25.994 10.298 1.00 43.84 174 SER A C 1
ATOM 1349 O O . SER A 1 174 ? 11.857 26.678 9.545 1.00 43.84 174 SER A O 1
ATOM 1351 N N . LEU A 1 175 ? 11.556 24.790 10.725 1.00 40.03 175 LEU A N 1
ATOM 1352 C CA . LEU A 1 175 ? 12.807 24.157 10.290 1.00 40.03 175 LEU A CA 1
ATOM 1353 C C . LEU A 1 175 ? 12.677 23.460 8.925 1.00 40.03 175 LEU A C 1
ATOM 1355 O O . LEU A 1 175 ? 13.658 23.406 8.193 1.00 40.03 175 LEU A O 1
ATOM 1359 N N . GLU A 1 176 ? 11.476 23.041 8.515 1.00 45.84 176 GLU A N 1
ATOM 1360 C CA . GLU A 1 176 ? 11.265 22.346 7.231 1.00 45.84 176 GLU A CA 1
ATOM 1361 C C . GLU A 1 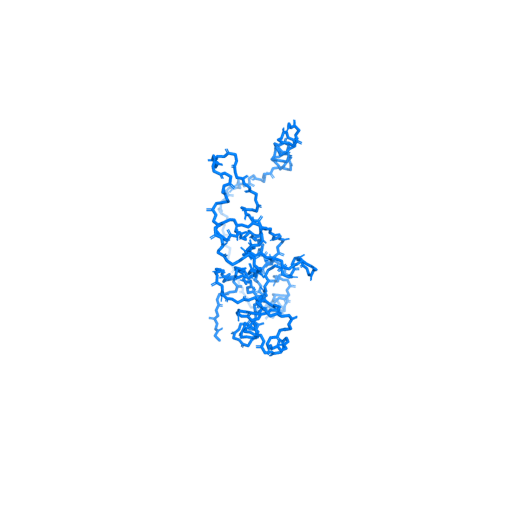176 ? 11.141 23.281 6.012 1.00 45.84 176 GLU A C 1
ATOM 1363 O O . GLU A 1 176 ? 11.260 22.842 4.871 1.00 45.84 176 GLU A O 1
ATOM 1368 N N . LEU A 1 177 ? 10.968 24.591 6.219 1.00 46.12 177 LEU A N 1
ATOM 1369 C CA . LEU A 1 177 ? 10.851 25.570 5.126 1.00 46.12 177 LEU A CA 1
ATOM 1370 C C . LEU A 1 177 ? 12.196 26.121 4.624 1.00 46.12 177 LEU A C 1
ATOM 1372 O O . LEU A 1 177 ? 12.216 26.872 3.649 1.00 46.12 177 LEU A O 1
ATOM 1376 N N . ARG A 1 178 ? 13.325 25.769 5.256 1.00 46.06 178 ARG A N 1
ATOM 1377 C CA . ARG A 1 178 ? 14.659 26.258 4.852 1.00 46.06 178 ARG A CA 1
ATOM 1378 C C . ARG A 1 178 ? 15.441 25.312 3.937 1.00 46.06 178 ARG A C 1
ATOM 1380 O O . ARG A 1 178 ? 16.371 25.782 3.288 1.00 46.06 178 ARG A O 1
ATOM 1387 N N . ASP A 1 179 ? 15.011 24.060 3.788 1.00 47.09 179 ASP A N 1
ATOM 1388 C CA . ASP A 1 179 ? 15.702 23.063 2.953 1.00 47.09 179 ASP A CA 1
ATOM 1389 C C . ASP A 1 179 ? 15.104 22.901 1.538 1.00 47.09 179 ASP A C 1
ATOM 1391 O O . ASP A 1 179 ? 15.569 22.083 0.751 1.00 47.09 179 ASP A O 1
ATOM 1395 N N . GLY A 1 180 ? 14.097 23.708 1.174 1.00 45.94 180 GLY A N 1
ATOM 1396 C CA . GLY A 1 180 ? 13.396 23.628 -0.118 1.00 45.94 180 GLY A CA 1
ATOM 1397 C C . GLY A 1 180 ? 13.854 24.597 -1.218 1.00 45.94 180 GLY A C 1
ATOM 1398 O O . GLY A 1 180 ? 13.202 24.672 -2.255 1.00 45.94 180 GLY A O 1
ATOM 1399 N N . LEU A 1 181 ? 14.927 25.368 -1.016 1.00 47.81 181 LEU A N 1
ATOM 1400 C CA . LEU A 1 181 ? 15.430 26.333 -2.006 1.00 47.81 181 LEU A CA 1
ATOM 1401 C C . LEU A 1 181 ? 16.958 26.279 -2.111 1.00 47.81 181 LEU A C 1
ATOM 1403 O O . LEU A 1 181 ? 17.635 27.218 -1.691 1.00 47.81 181 LEU A O 1
ATOM 1407 N N . ARG A 1 182 ? 17.493 25.197 -2.686 1.00 44.53 182 ARG A N 1
ATOM 1408 C CA . ARG A 1 182 ? 18.750 25.192 -3.455 1.00 44.53 182 ARG A CA 1
ATOM 1409 C C . ARG A 1 182 ? 18.695 24.146 -4.555 1.00 44.53 182 ARG A C 1
ATOM 1411 O O . ARG A 1 182 ? 18.229 23.026 -4.263 1.00 44.53 182 ARG A O 1
#

Sequence (182 aa):
MKGWPRALLCGDFNFDDRKTWGDWRRRTPARGPEALENRVLREVLPDWVDAWPAIHSSKPGITFDGAANRHIRDRHEIMRYDRVMVRCGAGALVTQAARLLGTSQTSASPSGLLPSDHYGLLVDVDVDCHHNTTLTDNVINTCKSTTQDDGIRAHDRPADGQAVTSAERAAIASLELRDGLR

Secondary structure (DSSP, 8-state):
----SS-EEEEE-S--SS--TTGGG-SS-SS-GGGSTTHHHHHH-TTEEEHHHHH-TT----SEETTT-TT-S-TT-EE--EEEEEE-STT-EEEEEEEEES-S--TT-TT---S-SBPEEEEEEEE--TT-SSSSTTTGGG-------------------PPPPHHHHHHHHTTTTSSS--

InterPro domains:
  IPR036691 Endonuclease/exonuclease/phosphatase superfamily [G3DSA:3.60.10.10] (1-128)
  IPR036691 Endonuclease/exonuclease/phosphatase superfamily [SSF56219] (7-128)
  IPR051547 Tyrosyl-DNA phosphodiesterase 2-like [PTHR15822] (7-126)

pLDDT: mean 78.95, std 21.93, range [37.12, 98.5]

Radius of gyration: 25.56 Å; chains: 1; bounding box: 58×43×82 Å

Foldseek 3Di:
DDDDQEDKDWDFQVFAQQAGPPQLVPPDGPDDNVPGPCVVCCVVPVQKDWLCCVAVVPDRQWFAALCQAPVDPDNSDTGDGITMIWGDDQQGKDWDDKDWAQSAFDPPDPPRHTPDSTIDMDIDIDTPPPNPPDDPPVPPPPPPDDDDDDDDDDDDDDDDDDDDDPVVVVVVVVVVVPVPDD